Protein AF-X1EHZ0-F1 (afdb_monomer_lite)

pLDDT: mean 86.23, std 6.89, range [52.91, 93.44]

Secondary structure (DSSP, 8-state):
-HHHHHHHHHHHHHHHHHHHHHTT--S--HHHHHHHHHHHHHHHHHHHHHHHS---HHHHHHHHHHS--SHHHHHHHHHHHHHTTGGGGT-STTHHHHHHHHHHHHHHHHHHHT-

Structure (mmCIF, N/CA/C/O backbone):
data_AF-X1EHZ0-F1
#
_entry.id   AF-X1EHZ0-F1
#
loop_
_atom_site.group_PDB
_atom_site.id
_atom_site.type_symbol
_atom_site.label_atom_id
_atom_site.label_alt_id
_atom_site.label_comp_id
_atom_site.label_asym_id
_atom_site.label_entity_id
_atom_site.label_seq_id
_atom_site.pdbx_PDB_ins_code
_atom_site.Cartn_x
_atom_site.Cartn_y
_atom_site.Cartn_z
_atom_site.occupancy
_atom_site.B_iso_or_equiv
_atom_site.auth_seq_id
_atom_site.auth_comp_id
_atom_site.auth_asym_id
_atom_site.auth_atom_id
_atom_site.pdbx_PDB_model_num
ATOM 1 N N . MET A 1 1 ? -4.849 3.402 -18.807 1.00 60.12 1 MET A N 1
ATOM 2 C CA . MET A 1 1 ? -4.051 3.746 -17.613 1.00 60.12 1 MET A CA 1
ATOM 3 C C . MET A 1 1 ? -4.761 4.807 -16.782 1.00 60.12 1 MET A C 1
ATOM 5 O O . MET A 1 1 ? -5.133 4.501 -15.661 1.00 60.12 1 MET A O 1
ATOM 9 N N . GLU A 1 2 ? -5.067 5.978 -17.348 1.00 59.94 2 GLU A N 1
ATOM 10 C CA . GLU A 1 2 ? -5.772 7.087 -16.666 1.00 59.94 2 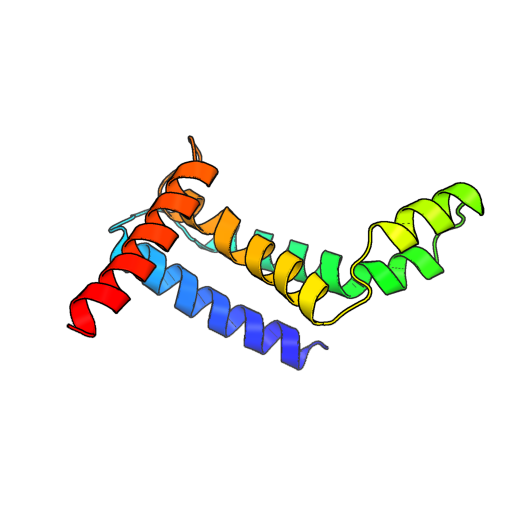GLU A CA 1
ATOM 11 C C . GLU A 1 2 ? -7.093 6.679 -15.983 1.00 59.94 2 GLU A C 1
ATOM 13 O O . GLU A 1 2 ? -7.251 6.867 -14.780 1.00 59.94 2 GLU A O 1
ATOM 18 N N . LEU A 1 3 ? -7.994 5.999 -16.706 1.00 57.72 3 LEU A N 1
ATOM 19 C CA . LEU A 1 3 ? -9.273 5.507 -16.159 1.00 57.72 3 LEU A CA 1
ATOM 20 C C . LEU A 1 3 ? -9.093 4.482 -15.020 1.00 57.72 3 LEU A C 1
ATOM 22 O O . LEU A 1 3 ? -9.905 4.404 -14.097 1.00 57.72 3 LEU A O 1
ATOM 26 N N . THR A 1 4 ? -8.017 3.694 -15.067 1.00 71.88 4 THR A N 1
ATOM 27 C CA . THR A 1 4 ? -7.693 2.688 -14.047 1.00 71.88 4 THR A CA 1
ATOM 28 C C . THR A 1 4 ? -7.178 3.360 -12.776 1.00 71.88 4 THR A C 1
ATOM 30 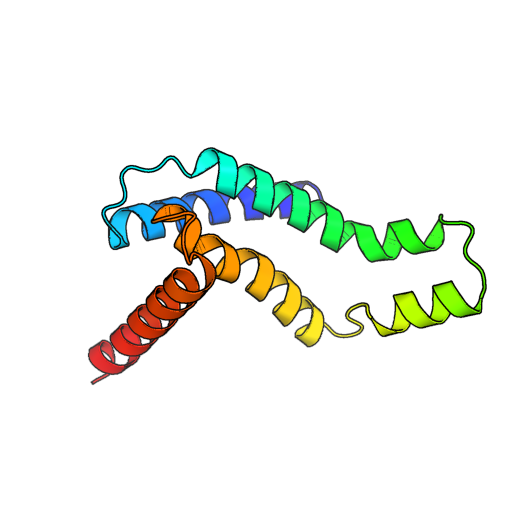O O . THR A 1 4 ? -7.621 3.005 -11.682 1.00 71.88 4 THR A O 1
ATOM 33 N N . VAL A 1 5 ? -6.311 4.367 -12.918 1.00 71.56 5 VAL A N 1
ATOM 34 C CA . VAL A 1 5 ? -5.776 5.157 -11.802 1.00 71.56 5 VAL A CA 1
ATOM 35 C C . VAL A 1 5 ? -6.899 5.928 -11.112 1.00 71.56 5 VAL A C 1
ATOM 37 O O . VAL A 1 5 ? -7.067 5.778 -9.908 1.00 71.56 5 VAL A O 1
ATOM 40 N N . GLU A 1 6 ? -7.757 6.627 -11.860 1.00 75.88 6 GLU A N 1
ATOM 41 C CA . GLU A 1 6 ? -8.883 7.375 -11.284 1.00 75.88 6 GLU A CA 1
ATOM 42 C C . GLU A 1 6 ? -9.843 6.468 -10.490 1.00 75.88 6 GLU A C 1
ATOM 44 O O . GLU A 1 6 ? -10.247 6.783 -9.366 1.00 75.88 6 GLU A O 1
ATOM 49 N N . SER A 1 7 ? -10.181 5.297 -11.043 1.00 81.56 7 SER A N 1
ATOM 50 C CA . SER A 1 7 ? -11.029 4.320 -10.348 1.00 81.56 7 SER A CA 1
ATOM 51 C C . SER A 1 7 ? -10.373 3.766 -9.075 1.00 81.56 7 SER A C 1
ATOM 53 O O . SER A 1 7 ? -11.062 3.486 -8.090 1.00 81.56 7 SER A O 1
ATOM 55 N N . THR A 1 8 ? -9.043 3.643 -9.076 1.00 81.50 8 THR A N 1
ATOM 56 C CA . THR A 1 8 ? -8.256 3.186 -7.926 1.00 81.50 8 THR A CA 1
ATOM 57 C C . THR A 1 8 ? -8.217 4.258 -6.843 1.00 81.50 8 THR A C 1
ATOM 59 O O . THR A 1 8 ? -8.456 3.941 -5.682 1.00 81.50 8 THR A O 1
ATOM 62 N N . THR A 1 9 ? -8.040 5.527 -7.214 1.00 81.38 9 THR A N 1
ATOM 63 C CA . THR A 1 9 ? -8.083 6.675 -6.295 1.00 81.38 9 THR A CA 1
ATOM 64 C C . THR A 1 9 ? -9.432 6.782 -5.587 1.00 81.38 9 THR A C 1
ATOM 66 O O . THR A 1 9 ? -9.488 6.912 -4.367 1.00 81.38 9 THR A O 1
ATOM 69 N N . LYS A 1 10 ? -10.545 6.621 -6.316 1.00 86.56 10 LYS A N 1
ATOM 70 C CA . LYS A 1 10 ? -11.889 6.613 -5.707 1.00 86.56 10 LYS A CA 1
ATOM 71 C C . LYS A 1 10 ? -12.046 5.499 -4.667 1.00 86.56 10 LYS A C 1
ATOM 73 O O . LYS A 1 10 ? -12.559 5.739 -3.576 1.00 86.56 10 LYS A O 1
ATOM 78 N N . LYS A 1 11 ? -11.585 4.282 -4.980 1.00 89.81 11 LYS A N 1
ATOM 79 C CA . LYS A 1 11 ? -11.610 3.150 -4.036 1.00 89.81 11 LYS A CA 1
ATOM 80 C C . LYS A 1 11 ? -10.684 3.376 -2.841 1.00 89.81 11 LYS A C 1
ATOM 82 O O . LYS A 1 11 ? -11.048 3.010 -1.728 1.00 89.81 11 LYS A O 1
ATOM 87 N N . LEU A 1 12 ? -9.528 4.000 -3.059 1.00 89.12 12 LEU A N 1
ATOM 88 C CA . LEU A 1 12 ? -8.591 4.369 -2.005 1.00 89.12 12 LEU A CA 1
ATOM 89 C C . LEU A 1 12 ? -9.222 5.350 -1.014 1.00 89.12 12 LEU A C 1
ATOM 91 O O . LEU A 1 12 ? -9.137 5.126 0.188 1.00 89.12 12 LEU A O 1
ATOM 95 N N . ASN A 1 13 ? -9.897 6.391 -1.499 1.00 89.19 13 ASN A N 1
ATOM 96 C CA . ASN A 1 13 ? -10.559 7.364 -0.633 1.00 89.19 13 ASN A CA 1
ATOM 97 C C . ASN A 1 13 ? -11.639 6.704 0.247 1.00 89.19 13 ASN A C 1
ATOM 99 O O . ASN A 1 13 ? -11.670 6.911 1.464 1.00 89.19 13 ASN A O 1
ATOM 103 N N . LEU A 1 14 ? -12.468 5.833 -0.345 1.00 90.62 14 LEU A N 1
ATOM 104 C CA . LEU A 1 14 ? -13.450 5.035 0.399 1.00 90.62 14 LEU A CA 1
ATOM 105 C C . LEU A 1 14 ? -12.772 4.158 1.458 1.00 90.62 14 LEU A C 1
ATOM 107 O O . LEU A 1 14 ? -13.216 4.109 2.603 1.00 90.62 14 LEU A O 1
ATOM 111 N N . PHE A 1 15 ? -11.674 3.500 1.094 1.00 89.56 15 PHE A N 1
ATOM 112 C CA . PHE A 1 15 ? -10.925 2.638 1.999 1.00 89.56 15 PHE A CA 1
ATOM 113 C C . PHE A 1 15 ? -10.305 3.407 3.175 1.00 89.56 15 PHE A C 1
ATOM 115 O O . PHE A 1 15 ? -10.510 3.023 4.324 1.00 89.56 15 PHE A O 1
ATOM 122 N N . LEU A 1 16 ? -9.614 4.522 2.922 1.00 90.62 16 LEU A N 1
ATOM 123 C CA . LEU A 1 16 ? -9.027 5.360 3.975 1.00 90.62 16 LEU A CA 1
ATOM 124 C C . LEU A 1 16 ? -10.100 5.962 4.888 1.00 90.62 16 LEU A C 1
ATOM 126 O O . LEU A 1 16 ? -9.889 6.083 6.094 1.00 90.62 16 LEU A O 1
ATOM 130 N N . THR A 1 17 ? -11.270 6.284 4.334 1.00 90.06 17 THR A N 1
ATOM 131 C CA . THR A 1 17 ? -12.426 6.736 5.114 1.00 90.06 17 THR A CA 1
ATOM 132 C C . THR A 1 17 ? -12.910 5.650 6.075 1.00 90.06 17 THR A C 1
ATOM 134 O O . THR A 1 17 ? -13.161 5.939 7.245 1.00 90.06 17 THR A O 1
ATOM 137 N N . GLU A 1 18 ? -13.006 4.396 5.629 1.00 89.12 18 GLU A N 1
ATOM 138 C CA . GLU A 1 18 ? -13.371 3.279 6.508 1.00 89.12 18 GLU A CA 1
ATOM 139 C C . GLU A 1 18 ? -12.302 2.992 7.568 1.00 89.12 18 GLU A C 1
ATOM 141 O O . GLU A 1 18 ? -12.638 2.779 8.730 1.00 89.12 18 GLU A O 1
ATOM 146 N N . VAL A 1 19 ? -11.015 3.081 7.223 1.00 87.69 19 VAL A N 1
ATOM 147 C CA . VAL A 1 19 ? -9.914 2.945 8.194 1.00 87.69 19 VAL A CA 1
ATOM 148 C C . VAL A 1 19 ? -9.985 4.048 9.252 1.00 87.69 19 VAL A C 1
ATOM 150 O O . VAL A 1 19 ? -9.833 3.778 10.446 1.00 87.69 19 VAL A O 1
ATOM 153 N N . LYS A 1 20 ? -10.276 5.288 8.845 1.00 90.50 20 LYS A N 1
ATOM 154 C CA . LYS A 1 20 ? -10.469 6.421 9.758 1.00 90.50 20 LYS A CA 1
ATOM 155 C C . LYS A 1 20 ? -11.645 6.191 10.709 1.00 90.50 20 LYS A C 1
ATOM 157 O O . LYS A 1 20 ? -11.499 6.415 11.908 1.00 90.50 20 LYS A O 1
ATOM 162 N N . LYS A 1 21 ? -12.784 5.708 10.197 1.00 88.81 21 LYS A N 1
ATOM 163 C CA . LYS A 1 21 ? -13.959 5.358 11.015 1.00 88.81 21 LYS A CA 1
ATOM 164 C C . LYS A 1 21 ? -13.644 4.240 12.005 1.00 88.81 21 LYS A C 1
ATOM 166 O O . LYS A 1 21 ? -13.919 4.397 13.188 1.00 88.81 21 LYS A O 1
ATOM 171 N N . TYR A 1 22 ? -13.036 3.149 11.536 1.00 86.00 22 TYR A N 1
ATOM 172 C CA . TYR A 1 22 ? -12.668 2.003 12.371 1.00 86.00 22 TYR A CA 1
ATOM 173 C C . TYR A 1 22 ? -11.730 2.411 13.514 1.00 86.00 22 TYR A C 1
ATOM 175 O O . TYR A 1 22 ? -11.929 2.026 14.660 1.00 86.00 22 TYR A O 1
ATOM 183 N N . SER A 1 23 ? -10.741 3.252 13.212 1.00 84.75 23 SER A N 1
ATOM 184 C CA . SER A 1 23 ? -9.751 3.721 14.185 1.00 84.75 23 SER A CA 1
ATOM 185 C C . SER A 1 23 ? -10.201 4.900 15.049 1.00 84.75 23 SER A C 1
ATOM 187 O O . SER A 1 23 ? -9.444 5.336 15.914 1.00 84.75 23 SER A O 1
ATOM 189 N N . SER A 1 24 ? -11.402 5.446 14.819 1.00 86.44 24 SER A N 1
ATOM 190 C CA . SER A 1 24 ? -11.882 6.681 15.462 1.00 86.44 24 SER A CA 1
ATOM 191 C C . SER A 1 24 ? -10.894 7.855 15.353 1.00 86.44 24 SER A C 1
ATOM 193 O O . SER A 1 24 ? -10.836 8.723 16.225 1.00 86.44 24 SER A O 1
ATOM 195 N N . SER A 1 25 ? -10.086 7.883 14.289 1.00 85.69 25 SER A N 1
ATOM 196 C CA . SER A 1 25 ? -9.080 8.923 14.100 1.00 85.69 25 SER A CA 1
ATOM 197 C C . SER A 1 25 ? -9.711 10.223 13.608 1.00 85.69 25 SER A C 1
ATOM 199 O O . SER A 1 25 ? -10.561 10.233 12.718 1.00 85.69 25 SER A O 1
ATOM 201 N N . ASN A 1 26 ? -9.219 11.348 14.126 1.00 83.56 26 ASN A N 1
ATOM 202 C CA . ASN A 1 26 ? -9.586 12.685 13.658 1.00 83.56 26 ASN A CA 1
ATOM 203 C C . ASN A 1 26 ? -8.602 13.254 12.626 1.00 83.56 26 ASN A C 1
ATOM 205 O O . ASN A 1 26 ? -8.812 14.364 12.139 1.00 83.56 26 ASN A O 1
ATOM 209 N N . ARG A 1 27 ? -7.541 12.516 12.272 1.00 86.31 27 ARG A N 1
ATOM 210 C CA . ARG A 1 27 ? -6.549 12.987 11.299 1.00 86.31 27 ARG A CA 1
ATOM 211 C C . ARG A 1 27 ? -7.133 13.086 9.896 1.00 86.31 27 ARG A C 1
ATOM 213 O O . ARG A 1 27 ? -8.087 12.389 9.531 1.00 86.31 27 ARG A O 1
ATOM 220 N N . ASP A 1 28 ? -6.562 13.993 9.119 1.00 82.81 28 ASP A N 1
ATOM 221 C CA . ASP A 1 28 ? -6.865 14.105 7.701 1.00 82.81 28 ASP A CA 1
ATOM 222 C C . ASP A 1 28 ? -6.147 12.992 6.925 1.00 82.81 28 ASP A C 1
ATOM 224 O O . ASP A 1 28 ? -4.980 12.697 7.177 1.00 82.81 28 ASP A O 1
ATOM 228 N N . VAL A 1 29 ? -6.867 12.362 6.000 1.00 88.75 29 VAL A N 1
ATOM 229 C CA . VAL A 1 29 ? -6.353 11.294 5.134 1.00 88.75 29 VAL A CA 1
ATOM 230 C C . VAL A 1 29 ? -5.936 11.815 3.759 1.00 88.75 29 VAL A C 1
ATOM 232 O O . VAL A 1 29 ? -5.328 11.066 3.002 1.00 88.75 29 VAL A O 1
ATOM 235 N N . VAL A 1 30 ? -6.208 13.088 3.443 1.00 88.94 30 VAL A N 1
ATOM 236 C CA . VAL A 1 30 ? -5.906 13.702 2.137 1.00 88.94 30 VAL A CA 1
ATOM 237 C C . VAL A 1 30 ? -4.422 13.597 1.779 1.00 88.94 30 VAL A C 1
ATOM 239 O O . VAL A 1 30 ? -4.084 13.263 0.646 1.00 88.94 30 VAL A O 1
ATOM 242 N N . GLU A 1 31 ? -3.520 13.840 2.729 1.00 87.00 31 GLU A N 1
ATOM 243 C CA . GLU A 1 31 ? -2.075 13.746 2.471 1.00 87.00 31 GLU A CA 1
ATOM 244 C C . GLU A 1 31 ? -1.622 12.295 2.245 1.00 87.00 31 GLU A C 1
ATOM 246 O O . GLU A 1 31 ? -0.804 12.029 1.365 1.00 87.00 31 GLU A O 1
ATOM 251 N N . ILE A 1 32 ? -2.223 11.338 2.959 1.00 90.50 32 ILE A N 1
ATOM 252 C CA . ILE A 1 32 ? -1.963 9.903 2.772 1.00 90.50 32 ILE A CA 1
ATOM 253 C C . ILE A 1 32 ? -2.454 9.455 1.389 1.00 90.50 32 ILE A C 1
ATOM 255 O O . ILE A 1 32 ? -1.753 8.732 0.683 1.00 90.50 32 ILE A O 1
ATOM 259 N N . GLU A 1 33 ? -3.635 9.918 0.974 1.00 91.06 33 GLU A N 1
ATOM 260 C CA . GLU A 1 33 ? -4.206 9.640 -0.345 1.00 91.06 33 GLU A CA 1
ATOM 261 C C . GLU A 1 33 ? -3.296 10.147 -1.470 1.00 91.06 33 GLU A C 1
ATOM 263 O O . GLU A 1 33 ? -2.944 9.380 -2.369 1.00 91.06 33 GLU A O 1
ATOM 268 N N . LYS A 1 34 ? -2.867 11.415 -1.399 1.00 89.81 34 LYS A N 1
ATOM 269 C CA . LYS A 1 34 ? -1.951 12.013 -2.383 1.00 89.81 34 LYS A CA 1
ATOM 270 C C . LYS A 1 34 ? -0.641 11.240 -2.482 1.00 89.81 34 LYS A C 1
ATOM 272 O O . LYS A 1 34 ? -0.141 11.015 -3.585 1.00 89.81 34 LYS A O 1
ATOM 277 N N . GLU A 1 35 ? -0.083 10.832 -1.346 1.00 89.62 35 GLU A N 1
ATOM 278 C CA . GLU A 1 35 ? 1.185 10.112 -1.314 1.00 89.62 35 GLU A CA 1
ATOM 279 C C . GLU A 1 35 ? 1.064 8.710 -1.922 1.00 89.62 35 GLU A C 1
ATOM 281 O O . GLU A 1 35 ? 1.891 8.327 -2.751 1.00 89.62 35 GLU A O 1
ATOM 286 N N . ILE A 1 36 ? 0.014 7.962 -1.569 1.00 90.88 36 ILE A N 1
ATOM 287 C CA . ILE A 1 36 ? -0.261 6.647 -2.162 1.00 90.88 36 ILE A CA 1
ATOM 288 C C . ILE A 1 36 ? -0.476 6.779 -3.670 1.00 90.88 36 ILE A C 1
ATOM 290 O O . ILE A 1 36 ? 0.083 5.996 -4.434 1.00 90.88 36 ILE A O 1
ATOM 294 N N . HIS A 1 37 ? -1.234 7.783 -4.111 1.00 89.75 37 HIS A N 1
ATOM 295 C CA . HIS A 1 37 ? -1.475 8.038 -5.529 1.00 89.75 37 HIS A CA 1
ATOM 296 C C . HIS A 1 37 ? -0.175 8.331 -6.294 1.00 89.75 37 HIS A C 1
ATOM 298 O O . HIS A 1 37 ? 0.095 7.712 -7.323 1.00 89.75 37 HIS A O 1
ATOM 304 N N . SER A 1 38 ? 0.665 9.223 -5.764 1.00 89.56 38 SER A N 1
ATOM 305 C CA . SER A 1 38 ? 1.966 9.566 -6.354 1.00 89.56 38 SER A CA 1
ATOM 306 C C . SER A 1 38 ? 2.893 8.350 -6.462 1.00 89.56 38 SER A C 1
ATOM 308 O O . SER A 1 38 ? 3.477 8.078 -7.516 1.00 89.56 38 SER A O 1
ATOM 310 N N . LYS A 1 39 ? 2.980 7.556 -5.389 1.00 89.69 39 LYS A N 1
ATOM 311 C CA . LYS A 1 39 ? 3.769 6.322 -5.374 1.00 89.69 39 LYS A CA 1
ATOM 312 C C . LYS A 1 39 ? 3.212 5.271 -6.334 1.00 89.69 39 LYS A 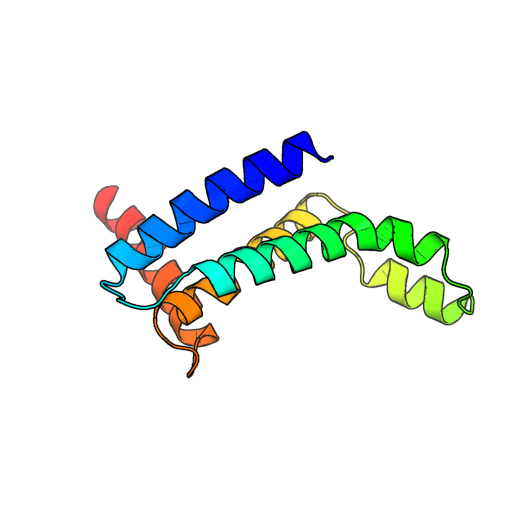C 1
ATOM 314 O O . LYS A 1 39 ? 4.001 4.595 -6.981 1.00 89.69 39 LYS A O 1
ATOM 319 N N . LEU A 1 40 ? 1.888 5.144 -6.460 1.00 88.25 40 LEU A N 1
ATOM 320 C CA . LEU A 1 40 ? 1.257 4.208 -7.393 1.00 88.25 40 LEU A CA 1
ATOM 321 C C . LEU A 1 40 ? 1.624 4.546 -8.839 1.00 88.25 40 LEU A C 1
ATOM 323 O O . LEU A 1 40 ? 2.048 3.657 -9.571 1.00 88.25 40 LEU A O 1
ATOM 327 N N . ILE A 1 41 ? 1.509 5.818 -9.230 1.00 88.06 41 ILE A N 1
ATOM 328 C CA . ILE A 1 41 ? 1.930 6.282 -10.561 1.00 88.06 41 ILE A CA 1
ATOM 329 C C . ILE A 1 41 ? 3.408 5.958 -10.780 1.00 88.06 41 ILE A C 1
ATOM 331 O O . ILE A 1 41 ? 3.750 5.302 -11.758 1.00 88.06 41 ILE A O 1
ATOM 335 N N . THR A 1 42 ? 4.264 6.324 -9.822 1.00 87.38 42 THR A N 1
ATOM 336 C CA . THR A 1 42 ? 5.710 6.067 -9.898 1.00 87.38 42 THR A CA 1
ATOM 337 C C . THR A 1 42 ? 6.015 4.582 -10.100 1.00 87.38 42 THR A C 1
ATOM 339 O O . THR A 1 42 ? 6.833 4.225 -10.940 1.00 87.38 42 THR A O 1
ATOM 342 N N . VAL A 1 43 ? 5.346 3.706 -9.347 1.00 85.50 43 VAL A N 1
ATOM 343 C CA . VAL A 1 43 ? 5.524 2.250 -9.406 1.00 85.50 43 VAL A CA 1
ATOM 344 C C . VAL A 1 43 ? 5.050 1.679 -10.746 1.00 85.50 43 VAL A C 1
ATOM 346 O O . VAL A 1 43 ? 5.741 0.840 -11.321 1.00 85.50 43 VAL A O 1
ATOM 349 N N . LEU A 1 44 ? 3.921 2.154 -11.281 1.00 83.44 44 LEU A N 1
ATOM 350 C CA . LEU A 1 44 ? 3.400 1.722 -12.585 1.00 83.44 44 LEU A CA 1
ATOM 351 C C . LEU A 1 44 ? 4.270 2.199 -13.754 1.00 83.44 44 LEU A C 1
ATOM 353 O O . LEU A 1 44 ? 4.429 1.487 -14.744 1.00 83.44 44 LEU A O 1
ATOM 357 N N . GLU A 1 45 ? 4.858 3.385 -13.637 1.00 85.00 45 GLU A N 1
ATOM 358 C CA . GLU A 1 45 ? 5.716 3.969 -14.668 1.00 85.00 45 GLU A CA 1
ATOM 359 C C . GLU A 1 45 ? 7.174 3.505 -14.568 1.00 85.00 45 GLU A C 1
ATOM 361 O O . GLU A 1 45 ? 7.949 3.718 -15.500 1.00 85.00 45 GLU A O 1
ATOM 366 N N . LEU A 1 46 ? 7.552 2.830 -13.479 1.00 81.06 46 LEU A N 1
ATOM 367 C CA . LEU A 1 46 ? 8.934 2.474 -13.158 1.00 81.06 46 LEU A CA 1
ATOM 368 C C . LEU A 1 46 ? 9.612 1.654 -14.264 1.00 81.06 46 LEU A C 1
ATOM 370 O O . LEU A 1 46 ? 10.729 1.968 -14.674 1.00 81.06 46 LEU A O 1
ATOM 374 N N . HIS A 1 47 ? 8.913 0.648 -14.800 1.00 75.19 47 HIS A N 1
ATOM 375 C CA . HIS A 1 47 ? 9.418 -0.172 -15.906 1.00 75.19 47 HIS A CA 1
ATOM 376 C C . HIS A 1 47 ? 9.664 0.657 -17.168 1.00 75.19 47 HIS A C 1
ATOM 378 O O . HIS A 1 47 ? 10.703 0.519 -17.811 1.00 75.19 47 HIS A O 1
ATOM 384 N N . HIS A 1 48 ? 8.731 1.546 -17.510 1.00 77.62 48 HIS A N 1
ATOM 385 C CA . HIS A 1 48 ? 8.875 2.419 -18.668 1.00 77.62 48 HIS A CA 1
ATOM 386 C C . HIS A 1 48 ? 10.019 3.422 -18.455 1.00 77.62 48 HIS A C 1
ATOM 388 O O . HIS A 1 48 ? 10.867 3.578 -19.331 1.00 77.62 48 HIS A O 1
ATOM 394 N N . GLY A 1 49 ? 10.118 4.036 -17.274 1.00 78.56 49 GLY A N 1
ATOM 395 C CA . GLY A 1 49 ? 11.182 4.980 -16.926 1.00 78.56 49 GLY A CA 1
ATOM 396 C C . GLY A 1 49 ? 12.588 4.395 -17.072 1.00 78.56 49 GLY A C 1
ATOM 397 O O . GLY A 1 49 ? 13.464 5.047 -17.636 1.00 78.56 49 GLY A O 1
ATOM 398 N N . LEU A 1 50 ? 12.803 3.138 -16.669 1.00 79.62 50 LEU A N 1
ATOM 399 C CA . LEU A 1 50 ? 14.106 2.469 -16.808 1.00 79.62 50 LEU A CA 1
ATOM 400 C C . LEU A 1 50 ? 14.541 2.249 -18.262 1.00 79.62 50 LEU A C 1
ATOM 402 O O . LEU A 1 50 ? 15.738 2.113 -18.534 1.00 79.62 50 LEU A O 1
ATOM 406 N N . THR A 1 51 ? 13.610 2.207 -19.217 1.00 77.69 51 THR A N 1
ATOM 407 C CA . THR A 1 51 ? 13.970 2.074 -20.638 1.00 77.69 51 THR A CA 1
ATOM 408 C C . THR A 1 51 ? 14.600 3.351 -21.198 1.00 77.69 51 THR A C 1
ATOM 410 O O . THR A 1 51 ? 15.473 3.254 -22.055 1.00 77.69 51 THR A O 1
ATOM 413 N N . HIS A 1 52 ? 14.253 4.519 -20.644 1.00 82.06 52 HIS A N 1
ATOM 414 C CA . HIS A 1 52 ? 14.703 5.837 -21.118 1.00 82.06 52 HIS A CA 1
ATOM 415 C C . HIS A 1 52 ? 15.919 6.401 -20.379 1.00 82.06 52 HIS A C 1
ATOM 417 O O . HIS A 1 52 ? 16.449 7.439 -20.769 1.00 82.06 52 HIS A O 1
ATOM 423 N N . LEU A 1 53 ? 16.373 5.742 -19.312 1.00 83.44 53 LEU A N 1
ATOM 424 C CA . LEU A 1 53 ? 17.564 6.157 -18.577 1.00 83.44 53 LEU A CA 1
ATOM 425 C C . LEU A 1 53 ? 18.836 5.629 -19.250 1.00 83.44 53 LEU A C 1
ATOM 427 O O . LEU A 1 53 ? 18.942 4.439 -19.569 1.00 83.44 53 LEU A O 1
ATOM 431 N N . ASP A 1 54 ? 19.826 6.508 -19.406 1.00 87.69 54 ASP A N 1
ATOM 432 C CA . ASP A 1 54 ? 21.172 6.128 -19.834 1.00 87.69 54 ASP A CA 1
ATOM 433 C C . ASP A 1 54 ? 21.924 5.495 -18.654 1.00 87.69 54 ASP A C 1
ATOM 435 O O . ASP A 1 54 ? 22.517 6.167 -17.808 1.00 87.69 54 ASP A O 1
ATOM 439 N N . LEU A 1 55 ? 21.792 4.173 -18.538 1.00 87.00 55 LEU A N 1
ATOM 440 C CA . LEU A 1 55 ? 22.350 3.368 -17.457 1.00 87.00 55 LEU A CA 1
ATOM 441 C C . LEU A 1 55 ? 23.402 2.417 -18.014 1.00 87.00 55 LEU A C 1
ATOM 443 O O . LEU A 1 55 ? 23.203 1.791 -19.058 1.00 87.00 55 LEU A O 1
ATOM 447 N N . SER A 1 56 ? 24.480 2.217 -17.254 1.00 90.75 56 SER A N 1
ATOM 448 C CA . SER A 1 56 ? 25.434 1.147 -17.547 1.00 90.75 56 SER A CA 1
ATOM 449 C C . SER A 1 56 ? 24.729 -0.216 -17.557 1.00 90.75 56 SER A C 1
ATOM 451 O O . SER A 1 56 ? 23.775 -0.443 -16.808 1.00 90.75 56 SER A O 1
ATOM 453 N N . ALA A 1 57 ? 25.216 -1.151 -18.377 1.00 87.25 57 ALA A N 1
ATOM 454 C CA . ALA A 1 57 ? 24.615 -2.482 -18.507 1.00 87.25 57 ALA A CA 1
ATOM 455 C C . ALA A 1 57 ? 24.483 -3.210 -17.155 1.00 87.25 57 ALA A C 1
ATOM 457 O O . ALA A 1 57 ? 23.469 -3.851 -16.889 1.00 87.25 57 ALA A O 1
ATOM 458 N N . ASN A 1 58 ? 25.476 -3.050 -16.272 1.00 90.50 58 ASN A N 1
ATOM 459 C CA . ASN A 1 58 ? 25.445 -3.631 -14.932 1.00 90.50 58 ASN A CA 1
ATOM 460 C C . ASN A 1 58 ? 24.314 -3.042 -14.075 1.00 90.50 58 ASN A C 1
ATOM 462 O O . ASN A 1 58 ? 23.560 -3.781 -13.452 1.00 90.50 58 ASN A O 1
ATOM 466 N N . LEU A 1 59 ? 24.159 -1.715 -14.074 1.00 87.38 59 LEU A N 1
ATOM 467 C CA . LEU A 1 59 ? 23.111 -1.051 -13.301 1.00 87.38 59 LEU A CA 1
ATOM 468 C C . LEU A 1 59 ? 21.714 -1.372 -13.848 1.00 87.38 59 LEU A C 1
ATOM 470 O O . LEU A 1 59 ? 20.798 -1.623 -13.069 1.00 87.38 59 LEU A O 1
ATOM 474 N N . ARG A 1 60 ? 21.564 -1.435 -15.177 1.00 86.44 60 ARG A N 1
ATOM 475 C CA . ARG A 1 60 ? 20.316 -1.850 -15.831 1.00 86.44 60 ARG A CA 1
ATOM 476 C C . ARG A 1 60 ? 19.913 -3.269 -15.422 1.00 86.44 60 ARG A C 1
ATOM 478 O O . ARG A 1 60 ? 18.761 -3.471 -15.049 1.00 86.44 60 ARG A O 1
ATOM 485 N N . ASN A 1 61 ? 20.845 -4.222 -15.439 1.00 86.44 61 ASN A N 1
ATOM 486 C CA . ASN A 1 61 ? 20.571 -5.598 -15.014 1.00 86.44 61 ASN A CA 1
ATOM 487 C C . ASN A 1 61 ? 20.180 -5.671 -13.536 1.00 86.44 61 ASN A C 1
ATOM 489 O O . ASN A 1 61 ? 19.182 -6.300 -13.204 1.00 86.44 61 ASN A O 1
ATOM 493 N N . THR A 1 62 ? 20.913 -4.982 -12.658 1.00 87.50 62 THR A N 1
ATOM 494 C CA . THR A 1 62 ? 20.576 -4.934 -11.229 1.00 87.50 62 THR A CA 1
ATOM 495 C C . THR A 1 62 ? 19.173 -4.384 -10.996 1.00 87.50 62 THR A C 1
ATOM 497 O O . THR A 1 62 ? 18.412 -4.980 -10.246 1.00 87.50 62 THR A O 1
ATOM 500 N N . LEU A 1 63 ? 18.809 -3.274 -11.645 1.00 83.75 63 LEU A N 1
ATOM 501 C CA . LEU A 1 63 ? 17.489 -2.667 -11.471 1.00 83.75 63 LEU A CA 1
ATOM 502 C C . LEU A 1 63 ? 16.375 -3.545 -12.036 1.00 83.75 63 LEU A C 1
ATOM 504 O O . LEU A 1 63 ? 15.348 -3.688 -11.386 1.00 83.75 63 LEU A O 1
ATOM 508 N N . THR A 1 64 ? 16.592 -4.171 -13.193 1.00 82.25 64 THR A N 1
ATOM 509 C CA . THR A 1 64 ? 15.603 -5.080 -13.795 1.00 82.25 64 THR A CA 1
ATOM 510 C C . THR A 1 64 ? 15.330 -6.275 -12.878 1.00 82.25 64 THR A C 1
ATOM 512 O O . THR A 1 64 ? 14.174 -6.596 -12.654 1.00 82.25 64 THR A O 1
ATOM 515 N N . ASN A 1 65 ? 16.365 -6.837 -12.243 1.00 84.88 65 ASN A N 1
ATOM 516 C CA . ASN A 1 65 ? 16.229 -7.956 -11.300 1.00 84.88 65 ASN A CA 1
ATOM 517 C C . ASN A 1 65 ? 15.585 -7.577 -9.949 1.00 84.88 65 ASN A C 1
ATOM 519 O O . ASN A 1 65 ? 15.260 -8.460 -9.159 1.00 84.88 65 ASN A O 1
ATOM 523 N N . ILE A 1 66 ? 15.479 -6.283 -9.625 1.00 84.56 66 ILE A N 1
ATOM 524 C CA . ILE A 1 66 ? 14.809 -5.800 -8.402 1.00 84.56 66 ILE A CA 1
ATOM 525 C C . ILE A 1 66 ? 13.316 -5.568 -8.659 1.00 84.56 66 ILE A C 1
ATOM 527 O O . ILE A 1 66 ? 12.516 -5.554 -7.721 1.00 84.56 66 ILE A O 1
ATOM 531 N N . LEU A 1 67 ? 12.937 -5.343 -9.916 1.00 85.31 67 LEU A N 1
ATOM 532 C CA . LEU A 1 67 ? 11.556 -5.084 -10.270 1.00 85.31 67 LEU A CA 1
ATOM 533 C C . LEU A 1 67 ? 10.721 -6.366 -10.295 1.00 85.31 67 LEU A C 1
ATOM 535 O O . LEU A 1 67 ? 11.246 -7.428 -10.610 1.00 85.31 67 LEU A O 1
ATOM 539 N N . PRO A 1 68 ? 9.410 -6.266 -10.015 1.00 87.75 68 PRO A N 1
ATOM 540 C CA . PRO A 1 68 ? 8.506 -7.395 -10.165 1.00 87.75 68 PRO A CA 1
ATOM 541 C C . PRO A 1 68 ? 8.451 -7.890 -11.609 1.00 87.75 68 PRO A C 1
ATOM 543 O O . PRO A 1 68 ? 8.118 -7.124 -12.517 1.00 87.75 68 PRO A O 1
ATOM 546 N N . GLU A 1 69 ? 8.679 -9.182 -11.804 1.00 85.56 69 GLU A N 1
ATOM 547 C CA . GLU A 1 69 ? 8.545 -9.856 -13.096 1.00 85.56 69 GLU A CA 1
ATOM 548 C C . GLU A 1 69 ? 7.170 -10.525 -13.242 1.00 85.56 69 GLU A C 1
ATOM 550 O O . GLU A 1 69 ? 6.664 -10.691 -14.353 1.00 85.56 69 GLU A O 1
ATOM 555 N N . SER A 1 70 ? 6.533 -10.889 -12.122 1.00 89.19 70 SER A N 1
ATOM 556 C CA . SER A 1 70 ? 5.249 -11.603 -12.105 1.00 89.19 70 SER A CA 1
ATOM 557 C C . SER A 1 70 ? 4.095 -10.785 -11.520 1.00 89.19 70 SER A C 1
ATOM 559 O O . SER A 1 70 ? 4.285 -9.910 -10.674 1.00 89.19 70 SER A O 1
ATOM 561 N N . GLU A 1 71 ? 2.858 -11.119 -11.908 1.00 87.56 71 GLU A N 1
ATOM 562 C CA . GLU A 1 71 ? 1.641 -10.526 -11.323 1.00 87.56 71 GLU A CA 1
ATOM 563 C C . GLU A 1 71 ? 1.594 -10.671 -9.794 1.00 87.56 71 GLU A C 1
ATOM 565 O O . GLU A 1 71 ? 1.103 -9.787 -9.094 1.00 87.56 71 GLU A O 1
ATOM 570 N N . PHE A 1 72 ? 2.136 -11.771 -9.266 1.00 90.94 72 PHE A N 1
ATOM 571 C CA . PHE A 1 72 ? 2.208 -12.020 -7.830 1.00 90.94 72 PHE A CA 1
ATOM 572 C C . PHE A 1 72 ? 3.143 -11.031 -7.121 1.00 90.94 72 PHE A C 1
ATOM 574 O O . PHE A 1 72 ? 2.756 -10.428 -6.119 1.00 90.94 72 PHE A O 1
ATOM 581 N N . GLU A 1 73 ? 4.345 -10.814 -7.655 1.00 89.94 73 GLU A N 1
ATOM 582 C CA . GLU A 1 73 ? 5.307 -9.846 -7.113 1.00 89.94 73 GLU A CA 1
ATOM 583 C C . GLU A 1 73 ? 4.780 -8.411 -7.214 1.00 89.94 73 GLU A C 1
ATOM 585 O O . GLU A 1 73 ? 4.904 -7.628 -6.269 1.00 89.94 73 GLU A O 1
ATOM 590 N N . TRP A 1 74 ? 4.098 -8.080 -8.315 1.00 88.94 74 TRP A N 1
ATOM 591 C CA . TRP A 1 74 ? 3.374 -6.817 -8.446 1.00 88.94 74 TRP A CA 1
ATOM 592 C C . TRP A 1 74 ? 2.290 -6.677 -7.381 1.00 88.94 74 TRP A C 1
ATOM 594 O O . TRP A 1 74 ? 2.171 -5.626 -6.748 1.00 88.94 74 TRP A O 1
ATOM 604 N N . GLY A 1 75 ? 1.542 -7.751 -7.128 1.00 88.12 75 GLY A N 1
ATOM 605 C CA . GLY A 1 75 ? 0.567 -7.828 -6.049 1.00 88.12 75 GLY A CA 1
ATOM 606 C C . GLY A 1 75 ? 1.179 -7.527 -4.681 1.00 88.12 75 GLY A C 1
ATOM 607 O O . GLY A 1 75 ? 0.559 -6.810 -3.895 1.00 88.12 75 GLY A O 1
ATOM 608 N N . ILE A 1 76 ? 2.403 -7.993 -4.406 1.00 89.25 76 ILE A N 1
ATOM 609 C CA . ILE A 1 76 ? 3.130 -7.691 -3.162 1.00 89.25 76 ILE A CA 1
ATOM 610 C C . ILE A 1 76 ? 3.445 -6.196 -3.060 1.00 89.25 76 ILE A C 1
ATOM 612 O O . ILE A 1 76 ? 3.103 -5.585 -2.047 1.00 89.25 76 ILE A O 1
ATOM 616 N N . ILE A 1 77 ? 4.053 -5.593 -4.089 1.00 88.12 77 ILE A N 1
ATOM 617 C CA . ILE A 1 77 ? 4.420 -4.165 -4.062 1.00 88.12 77 ILE A CA 1
ATOM 618 C C . ILE A 1 77 ? 3.179 -3.287 -3.907 1.00 88.12 77 ILE A C 1
ATOM 620 O O . ILE A 1 77 ? 3.154 -2.383 -3.069 1.00 88.12 77 ILE A O 1
ATOM 624 N N . ILE A 1 78 ? 2.132 -3.572 -4.679 1.00 86.56 78 ILE A N 1
ATOM 625 C CA . ILE A 1 78 ? 0.880 -2.816 -4.633 1.00 86.56 78 ILE A CA 1
ATOM 626 C C . ILE A 1 78 ? 0.213 -2.985 -3.260 1.00 86.56 78 ILE A C 1
ATOM 628 O O . ILE A 1 78 ? -0.215 -2.001 -2.663 1.00 86.56 78 ILE A O 1
ATOM 632 N N . SER A 1 79 ? 0.175 -4.200 -2.706 1.00 87.62 79 SER A N 1
ATOM 633 C CA . SER A 1 79 ? -0.384 -4.435 -1.365 1.00 87.62 79 SER A CA 1
ATOM 634 C C . SER A 1 79 ? 0.400 -3.693 -0.285 1.00 87.62 79 SER A C 1
ATOM 636 O O . SER A 1 79 ? -0.197 -3.068 0.592 1.00 87.62 79 SER A O 1
ATOM 638 N N . TRP A 1 80 ? 1.734 -3.721 -0.358 1.00 88.69 80 TRP A N 1
ATOM 639 C CA . TRP A 1 80 ? 2.601 -3.000 0.570 1.00 88.69 80 TRP A CA 1
ATOM 640 C C . TRP A 1 80 ? 2.344 -1.492 0.520 1.00 88.69 80 TRP A C 1
ATOM 642 O O . TRP A 1 80 ? 2.204 -0.864 1.571 1.00 88.69 80 TRP A O 1
ATOM 652 N N . LEU A 1 81 ? 2.195 -0.930 -0.685 1.00 89.75 81 LEU A N 1
ATOM 653 C CA . LEU A 1 81 ? 1.930 0.490 -0.891 1.00 89.75 81 LEU A CA 1
ATOM 654 C C . LEU A 1 81 ? 0.681 0.973 -0.139 1.00 89.75 81 LEU A C 1
ATOM 656 O O . LEU A 1 81 ? 0.700 2.065 0.423 1.00 89.75 81 LEU A O 1
ATOM 660 N N . PHE A 1 82 ? -0.386 0.173 -0.108 1.00 87.38 82 PHE A N 1
ATOM 661 C CA . PHE A 1 82 ? -1.612 0.531 0.607 1.00 87.38 82 PHE A CA 1
ATOM 662 C C . PHE A 1 82 ? -1.534 0.215 2.103 1.00 87.38 82 PHE A C 1
ATOM 664 O O . PHE A 1 82 ? -1.849 1.069 2.930 1.00 8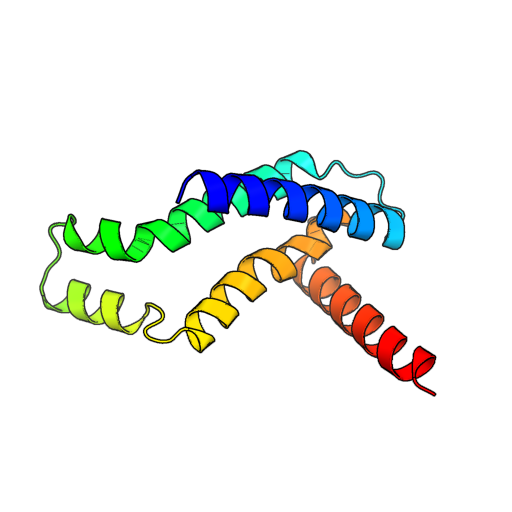7.38 82 PHE A O 1
ATOM 671 N N . ILE A 1 83 ? -1.113 -1.001 2.464 1.00 87.44 83 ILE A N 1
ATOM 672 C CA . ILE A 1 83 ? -1.172 -1.489 3.850 1.00 87.44 83 ILE A CA 1
ATOM 673 C C . ILE A 1 83 ? -0.221 -0.703 4.750 1.00 87.44 83 ILE A C 1
ATOM 675 O O . ILE A 1 83 ? -0.585 -0.358 5.870 1.00 87.44 83 ILE A O 1
ATOM 679 N N . HIS A 1 84 ? 0.981 -0.381 4.273 1.00 87.25 84 HIS A N 1
ATOM 680 C CA . HIS A 1 84 ? 2.009 0.238 5.109 1.00 87.25 84 HIS A CA 1
ATOM 681 C C . HIS A 1 84 ? 1.707 1.698 5.483 1.00 87.25 84 HIS A C 1
ATOM 683 O O . HIS A 1 84 ? 2.339 2.257 6.371 1.00 87.25 84 HIS A O 1
ATOM 689 N N . GLN A 1 85 ? 0.736 2.321 4.813 1.00 89.50 85 GLN A N 1
ATOM 690 C CA . GLN A 1 85 ? 0.340 3.707 5.066 1.00 89.50 85 GLN A CA 1
ATOM 691 C C . GLN A 1 85 ? -0.829 3.815 6.056 1.00 89.50 85 GLN A C 1
ATOM 693 O O . GLN A 1 85 ? -1.151 4.911 6.510 1.00 89.50 85 GLN A O 1
ATOM 698 N N . LEU A 1 86 ? -1.468 2.697 6.416 1.00 89.56 86 LEU A N 1
ATOM 699 C CA . LEU A 1 86 ? -2.697 2.696 7.214 1.00 89.56 86 LEU A CA 1
ATOM 700 C C . LEU A 1 86 ? -2.506 3.271 8.607 1.00 89.56 86 LEU A C 1
ATOM 702 O O . LEU A 1 86 ? -3.338 4.034 9.087 1.00 89.56 86 LEU A O 1
ATOM 706 N N . GLY A 1 87 ? -1.396 2.943 9.254 1.00 91.25 87 GLY A N 1
ATOM 707 C CA . GLY A 1 87 ? -1.108 3.419 10.596 1.00 91.25 87 GLY A CA 1
ATOM 708 C C . GLY A 1 87 ? -0.959 4.932 10.667 1.00 91.25 87 GLY A C 1
ATOM 709 O O . GLY A 1 87 ? -1.287 5.508 11.699 1.00 91.25 87 GLY A O 1
ATOM 710 N N . ARG A 1 88 ? -0.597 5.592 9.559 1.00 92.19 88 ARG A N 1
ATOM 711 C CA . ARG A 1 88 ? -0.498 7.058 9.474 1.00 92.19 88 ARG A CA 1
ATOM 712 C C . ARG A 1 88 ? -1.849 7.754 9.592 1.00 92.19 88 ARG A C 1
ATOM 714 O O . ARG A 1 88 ? -1.912 8.900 10.045 1.00 92.19 88 ARG A O 1
ATOM 721 N N . VAL A 1 89 ? -2.938 7.038 9.282 1.00 90.94 89 VAL A N 1
ATOM 722 C CA . VAL A 1 89 ? -4.306 7.495 9.563 1.00 90.94 89 VAL A CA 1
ATOM 723 C C . VAL A 1 89 ? -4.484 7.727 11.063 1.00 90.94 89 VAL A C 1
ATOM 725 O O . VAL A 1 89 ? -5.234 8.614 11.449 1.00 90.94 89 VAL A O 1
ATOM 728 N N . ILE A 1 90 ? -3.769 6.993 11.917 1.00 90.50 90 ILE A N 1
ATOM 729 C CA . ILE A 1 90 ? -3.848 7.094 13.379 1.00 90.50 90 ILE A CA 1
ATOM 730 C C . ILE A 1 90 ? -2.699 7.941 13.940 1.00 90.50 90 ILE A C 1
ATOM 732 O O . ILE A 1 90 ? -2.930 8.834 14.753 1.00 90.50 90 ILE A O 1
ATOM 736 N N . SER A 1 91 ? -1.461 7.684 13.514 1.00 89.19 91 SER A N 1
ATOM 737 C CA . SER A 1 91 ? -0.250 8.330 14.025 1.00 89.19 91 SER A CA 1
ATOM 738 C C . SER A 1 91 ? 0.912 8.180 13.041 1.00 89.19 91 SER A C 1
ATOM 740 O O . SER A 1 91 ? 1.119 7.105 12.486 1.00 89.19 91 SER A O 1
ATOM 742 N N . GLU A 1 92 ? 1.722 9.232 12.874 1.00 89.31 92 GLU A N 1
ATOM 743 C CA . GLU A 1 92 ? 3.020 9.102 12.182 1.00 89.31 92 GLU A CA 1
ATOM 744 C C . GLU A 1 92 ? 4.042 8.333 13.030 1.00 89.31 92 GLU A C 1
ATOM 746 O O . GLU A 1 92 ? 4.944 7.691 12.504 1.00 89.31 92 GLU A O 1
ATOM 751 N N . VAL A 1 93 ? 3.916 8.389 14.359 1.00 91.31 93 VAL A N 1
ATOM 752 C CA . VAL A 1 93 ? 4.803 7.661 15.271 1.00 91.31 93 VAL A CA 1
ATOM 753 C C . VAL A 1 93 ? 4.429 6.185 15.236 1.00 91.31 93 VAL A C 1
ATOM 755 O O . VAL A 1 93 ? 3.280 5.843 15.530 1.00 91.31 93 VAL A O 1
ATOM 758 N N . SER A 1 94 ? 5.404 5.333 14.909 1.00 90.44 94 SER A N 1
ATOM 759 C CA . SER A 1 94 ? 5.254 3.872 14.831 1.00 90.44 94 SER A CA 1
ATOM 760 C C . SER A 1 94 ? 4.168 3.416 13.849 1.00 90.44 94 SER A C 1
ATOM 762 O O . SER A 1 94 ? 3.505 2.397 14.072 1.00 90.44 94 SER A O 1
ATOM 764 N N . SER A 1 95 ? 3.963 4.176 12.771 1.00 91.44 95 SER A N 1
ATOM 765 C CA . SER A 1 9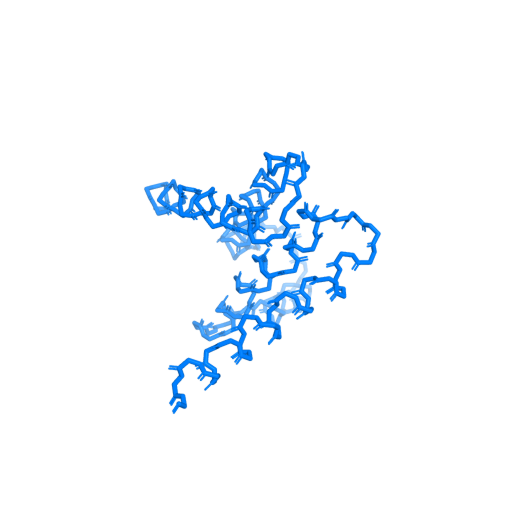5 ? 2.898 3.946 11.790 1.00 91.44 95 SER A CA 1
ATOM 766 C C . SER A 1 95 ? 2.946 2.545 11.161 1.00 91.44 95 SER A C 1
ATOM 768 O O . SER A 1 95 ? 1.917 1.960 10.825 1.00 91.44 95 SER A O 1
ATOM 770 N N . GLU A 1 96 ? 4.127 1.949 11.080 1.00 90.38 96 GLU A N 1
ATOM 771 C CA . GLU A 1 96 ? 4.376 0.622 10.532 1.00 90.38 96 GLU A CA 1
ATOM 772 C C . GLU A 1 96 ? 3.792 -0.467 11.441 1.00 90.38 96 GLU A C 1
ATOM 774 O O . GLU A 1 96 ? 3.099 -1.376 10.976 1.00 90.38 96 GLU A O 1
ATOM 779 N N . LEU A 1 97 ? 4.018 -0.343 12.754 1.00 92.12 97 LEU A N 1
ATOM 780 C CA . LEU A 1 97 ? 3.475 -1.259 13.760 1.00 92.12 97 LEU A CA 1
ATOM 781 C C . LEU A 1 97 ? 1.956 -1.125 13.859 1.00 92.12 97 LEU A C 1
ATOM 783 O O . LEU A 1 97 ? 1.250 -2.128 13.944 1.00 92.12 97 LEU A O 1
ATOM 787 N N . ILE A 1 98 ? 1.449 0.106 13.787 1.00 93.44 98 ILE A N 1
ATOM 788 C CA . ILE A 1 98 ? 0.009 0.369 13.799 1.00 93.44 98 ILE A CA 1
ATOM 789 C C . ILE A 1 98 ? -0.652 -0.237 12.557 1.00 93.44 98 ILE A C 1
ATOM 791 O O . ILE A 1 98 ? -1.662 -0.927 12.676 1.00 93.44 98 ILE A O 1
ATOM 795 N N . SER A 1 99 ? -0.059 -0.047 11.374 1.00 92.75 99 SER A N 1
ATOM 796 C CA . SER A 1 99 ? -0.535 -0.659 10.126 1.00 92.75 99 SER A CA 1
ATOM 797 C C . SER A 1 99 ? -0.653 -2.176 10.256 1.00 92.75 99 SER A C 1
ATOM 799 O O . SER A 1 99 ? -1.650 -2.769 9.838 1.00 92.75 99 SER A O 1
ATOM 801 N N . ARG A 1 100 ? 0.354 -2.809 10.871 1.00 91.12 100 ARG A N 1
ATOM 802 C CA . ARG A 1 100 ? 0.352 -4.250 11.109 1.00 91.12 100 ARG A CA 1
ATOM 803 C C . ARG A 1 100 ? -0.747 -4.671 12.085 1.00 91.12 100 ARG A C 1
ATOM 805 O O . ARG A 1 100 ? -1.468 -5.617 11.780 1.00 91.12 100 ARG A O 1
ATOM 812 N N . SER A 1 101 ? -0.897 -3.953 13.198 1.00 92.25 101 SER A N 1
ATOM 813 C CA . SER A 1 101 ? -1.946 -4.212 14.193 1.00 92.25 101 SER A CA 1
ATOM 814 C C . SER A 1 101 ? -3.339 -4.145 13.568 1.00 92.25 101 SER A C 1
ATOM 816 O O . SER A 1 101 ? -4.130 -5.064 13.743 1.00 92.25 101 SER A O 1
ATOM 818 N N . LEU A 1 102 ? -3.614 -3.114 12.758 1.00 89.44 102 LEU A N 1
ATOM 819 C CA . LEU A 1 102 ? -4.893 -2.955 12.058 1.00 89.44 102 LEU A CA 1
ATOM 820 C C . LEU A 1 102 ? -5.203 -4.139 11.136 1.00 89.44 102 LEU A C 1
ATOM 822 O O . LEU A 1 102 ? -6.331 -4.630 11.100 1.00 89.44 102 LEU A O 1
ATOM 826 N N . PHE A 1 103 ? -4.203 -4.611 10.390 1.00 88.12 103 PHE A N 1
ATOM 827 C CA . PHE A 1 103 ? -4.376 -5.761 9.509 1.00 88.12 103 PHE A CA 1
ATOM 828 C C . PHE A 1 103 ? -4.625 -7.057 10.293 1.00 88.12 103 PHE A C 1
ATOM 830 O O . PHE A 1 103 ? -5.491 -7.850 9.916 1.00 88.12 103 PHE A O 1
ATOM 837 N N . ASP A 1 104 ? -3.890 -7.265 11.386 1.00 91.12 104 ASP A N 1
ATOM 838 C CA . ASP A 1 104 ? -4.034 -8.445 12.239 1.00 91.12 104 ASP A CA 1
ATOM 839 C C . ASP A 1 104 ? -5.398 -8.465 12.950 1.00 91.12 104 ASP A C 1
ATOM 841 O O . ASP A 1 104 ? -6.069 -9.498 12.944 1.00 91.12 104 ASP A O 1
ATOM 845 N N . GLU A 1 105 ? -5.865 -7.326 13.468 1.00 89.88 105 GLU A N 1
ATOM 846 C CA . GLU A 1 105 ? -7.206 -7.176 14.049 1.00 89.88 105 GLU A CA 1
ATOM 847 C C . GLU A 1 105 ? -8.313 -7.437 13.026 1.00 89.88 105 GLU A C 1
ATOM 849 O O . GLU A 1 105 ? -9.243 -8.206 13.288 1.00 89.88 105 GLU A O 1
ATOM 854 N N . TRP A 1 106 ? -8.205 -6.849 11.831 1.00 87.12 106 TRP A N 1
ATOM 855 C CA . TRP A 1 106 ? -9.160 -7.100 10.756 1.00 87.12 106 TRP A CA 1
ATOM 856 C C . TRP A 1 106 ? -9.212 -8.589 10.414 1.00 87.12 106 TRP A C 1
ATOM 858 O O . TRP A 1 106 ? -10.299 -9.170 10.337 1.00 87.12 106 TRP A O 1
ATOM 868 N N . ARG A 1 107 ? -8.053 -9.235 10.264 1.00 88.81 107 ARG A N 1
ATOM 869 C CA . ARG A 1 107 ? -7.973 -10.666 9.967 1.00 88.81 107 ARG A CA 1
ATOM 870 C C . ARG A 1 107 ? -8.587 -11.504 11.089 1.00 88.81 107 ARG A C 1
ATOM 872 O O . ARG A 1 107 ? -9.348 -12.427 10.801 1.00 88.81 107 ARG A O 1
ATOM 879 N N . LEU A 1 108 ? -8.308 -11.169 12.349 1.00 91.75 108 LEU A N 1
ATOM 880 C CA . LEU A 1 108 ? -8.898 -11.829 13.512 1.00 91.75 108 LEU A CA 1
ATOM 881 C C . LEU A 1 108 ? -10.428 -11.706 13.510 1.00 91.75 108 LEU A C 1
ATOM 883 O O . LEU A 1 108 ? -11.117 -12.704 13.712 1.00 91.75 108 LEU A O 1
ATOM 887 N N . SER A 1 109 ? -10.969 -10.526 13.188 1.00 89.12 109 SER A N 1
ATOM 888 C CA . SE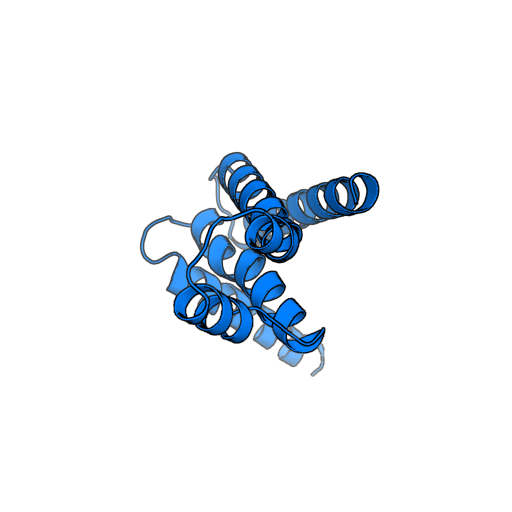R A 1 109 ? -12.421 -10.308 13.109 1.00 89.12 109 SER A CA 1
ATOM 889 C C . SER A 1 109 ? -13.103 -11.227 12.089 1.00 89.12 109 SER A C 1
ATOM 891 O O . SER A 1 109 ? -14.213 -11.698 12.329 1.00 89.12 109 SER A O 1
ATOM 893 N N . LYS A 1 110 ? -12.430 -11.541 10.970 1.00 88.88 110 LYS A N 1
ATOM 894 C CA . LYS A 1 110 ? -12.946 -12.468 9.951 1.00 88.88 110 LYS A CA 1
ATOM 895 C C . LYS A 1 110 ? -12.963 -13.910 10.432 1.00 88.88 110 LYS A C 1
ATOM 897 O O . LYS A 1 110 ? -13.886 -14.634 10.082 1.00 88.88 110 LYS A O 1
ATOM 902 N N . TYR A 1 111 ? -11.981 -14.322 11.230 1.00 91.69 111 TYR A N 1
ATOM 903 C CA . TYR A 1 111 ? -12.007 -15.644 11.853 1.00 91.69 111 TYR A CA 1
ATOM 904 C C . TYR A 1 111 ? -13.142 -15.755 12.873 1.00 91.69 111 TYR A C 1
ATOM 906 O O . TYR A 1 111 ? -13.883 -16.732 12.838 1.00 91.69 111 TYR A O 1
ATOM 914 N N . ILE A 1 112 ? -13.324 -14.735 13.716 1.00 92.94 112 ILE A N 1
ATOM 915 C CA . ILE A 1 112 ? -14.390 -14.718 14.728 1.00 92.94 112 ILE A CA 1
ATOM 916 C C . ILE A 1 112 ? -15.773 -14.735 14.069 1.00 92.94 112 ILE A C 1
ATOM 918 O O . ILE A 1 112 ? -16.610 -15.530 14.461 1.00 92.94 112 ILE A O 1
ATOM 922 N N . ALA A 1 113 ? -16.015 -13.906 13.050 1.00 89.69 113 ALA A N 1
ATOM 923 C CA . ALA A 1 113 ? -17.320 -13.831 12.383 1.00 89.69 113 ALA A CA 1
ATOM 924 C C . ALA A 1 113 ? -17.682 -15.079 11.553 1.00 89.69 113 ALA A C 1
ATOM 926 O O . ALA A 1 113 ? -18.842 -15.253 11.191 1.00 89.69 113 ALA A O 1
ATOM 927 N N . ASN A 1 114 ? -16.694 -15.916 11.225 1.00 78.31 114 ASN A N 1
ATOM 928 C CA . ASN A 1 114 ? -16.885 -17.195 10.539 1.00 78.31 114 ASN A CA 1
ATOM 929 C C . ASN A 1 114 ? -16.982 -18.387 11.513 1.00 78.31 114 ASN A C 1
ATOM 931 O O . ASN A 1 114 ? -16.999 -19.531 11.055 1.00 78.31 114 ASN A O 1
ATOM 935 N N . THR A 1 115 ? -17.003 -18.125 12.823 1.00 52.91 115 THR A N 1
ATOM 936 C CA . THR A 1 115 ? -17.237 -19.111 13.890 1.00 52.91 115 THR A CA 1
ATOM 937 C C . THR A 1 115 ? -18.631 -18.900 14.467 1.00 52.91 115 THR A C 1
ATOM 939 O O . THR A 1 115 ? -19.310 -19.915 14.726 1.00 52.91 115 THR A O 1
#

Foldseek 3Di:
DVVVLVVVLVVLVVVLVVLCVVLVFPDDCVVVSVQLSVVVVCLVCVVVVLVPDPDDPVVSVVSVVVRDPDPVVVVVVNVCSRLQSSLVSHNPVVSNVSSVVVVVVVVVVVVVVVD

Radius of gyration: 17.05 Å; chains: 1; bounding box: 43×33×37 Å

Organism: NCBI:txid412755

Sequence (115 aa):
MELTVESTTKKLNLFLTEVKKYSSSNRDVVEIEKEIHSKLITVLELHHGLTHLDLSANLRNTLTNILPESEFEWGIIISWLFIHQLGRVISEVSSELISRSLFDEWRLSKYIANT